Protein AF-A0ABD6F1Q3-F1 (afdb_monomer)

Organism: NCBI:txid75299

Solvent-accessible surface area (backbone atoms only — not comparable to full-atom values): 5482 Å² total; per-residue (Å²): 134,84,80,82,68,78,45,93,66,49,66,99,65,55,70,68,54,48,52,50,50,34,51,48,32,49,48,26,45,32,51,15,52,51,26,41,54,50,11,57,54,27,56,33,87,93,63,60,36,56,70,58,13,54,50,29,39,51,50,16,51,50,28,41,51,52,21,53,50,48,50,54,49,39,51,71,46,35,46,76,90,60,88,73,85,70,80,78,85,77,70,75,79,76,81,127

Foldseek 3Di:
DDPPDQFPQADPQDVVNLVVLLVLLLVLQLLLVVLQVVLVVCVDPVNVNNVSSVVSNVSSVVSNVVSVVSVVVCVNNRHDHDHDDNDDPPPPPPDD

Mean predicted aligned error: 5.64 Å

InterPro domains:
  IPR001519 Ferritin [PTHR11431] (6-89)
  IPR008331 Ferritin/DPS domain [PF00210] (20-87)
  IPR009040 Ferritin-like diiron domain [PS50905] (11-96)
  IPR009078 Ferritin-like superfamily [SSF47240] (2-90)
  IPR012347 Ferritin-like [G3DSA:1.20.1260.10] (1-96)

Radius of gyration: 18.02 Å; Cα contacts (8 Å, |Δi|>4): 91; chains: 1; bounding box: 35×26×55 Å

Nearest PDB structures (foldseek):
  8tue-assembly1_M  TM=1.001E+00  e=3.263E-08  Mus musculus
  7u5l-assembly1_A  TM=1.004E+00  e=4.105E-08  Bos taurus
  7vhr-assembly1_J  TM=9.787E-01  e=4.604E-08  Apostichopus japonicus
  8wie-assembly1_C  TM=9.570E-01  e=3.876E-08  Homo sapiens
  6z3d-assembly1_B  TM=1.005E+00  e=2.046E-07  Mus musculus

pLDDT: mean 90.51, std 16.83, range [36.03, 98.81]

Structure (mmCIF, N/CA/C/O backbone):
data_AF-A0ABD6F1Q3-F1
#
_entry.id   AF-A0ABD6F1Q3-F1
#
loop_
_atom_site.group_PDB
_atom_site.id
_atom_site.type_symbol
_atom_site.label_atom_id
_atom_site.label_alt_id
_atom_site.label_comp_id
_atom_site.label_asym_id
_atom_site.label_entity_id
_atom_site.label_seq_id
_atom_site.pdbx_PDB_ins_code
_atom_site.Cartn_x
_atom_site.Cartn_y
_atom_site.Cartn_z
_atom_site.occupancy
_atom_site.B_iso_or_equiv
_atom_site.auth_seq_id
_atom_site.auth_comp_id
_atom_site.auth_asym_id
_atom_site.auth_atom_id
_atom_site.pdbx_PDB_model_num
ATOM 1 N N . MET A 1 1 ? -13.568 -17.953 25.193 1.00 41.59 1 MET A N 1
ATOM 2 C CA . MET A 1 1 ? -14.567 -17.126 24.484 1.00 41.59 1 MET A CA 1
ATOM 3 C C . MET A 1 1 ? -14.217 -15.666 24.747 1.00 41.59 1 MET A C 1
ATOM 5 O O . MET A 1 1 ? -14.495 -15.167 25.830 1.00 41.59 1 MET A O 1
ATOM 9 N N . VAL A 1 2 ? -13.462 -15.029 23.846 1.00 44.47 2 VAL A N 1
ATOM 10 C CA . VAL A 1 2 ? -13.031 -13.635 24.040 1.00 44.47 2 VAL A CA 1
ATOM 11 C C . VAL A 1 2 ? -14.250 -12.753 23.811 1.00 44.47 2 VAL A C 1
ATOM 13 O O . VAL A 1 2 ? -14.773 -12.699 22.704 1.00 44.47 2 VAL A O 1
ATOM 16 N N . LYS A 1 3 ? -14.732 -12.095 24.867 1.00 47.00 3 LYS A N 1
ATOM 17 C CA . LYS A 1 3 ? -15.692 -11.001 24.731 1.00 47.00 3 LYS A CA 1
ATOM 18 C C . LYS A 1 3 ? -14.964 -9.883 23.989 1.00 47.00 3 LYS A C 1
ATOM 20 O O . LYS A 1 3 ? -14.136 -9.199 24.584 1.00 47.00 3 LYS A O 1
ATOM 25 N N . THR A 1 4 ? -15.206 -9.730 22.693 1.00 59.31 4 THR A N 1
ATOM 26 C CA . THR A 1 4 ? -14.678 -8.607 21.912 1.00 59.31 4 THR A CA 1
ATOM 27 C C . THR A 1 4 ? -15.461 -7.356 22.289 1.00 59.31 4 THR A C 1
ATOM 29 O O . THR A 1 4 ? -16.397 -6.957 21.604 1.00 59.31 4 THR A O 1
ATOM 32 N N . GLY A 1 5 ? -15.125 -6.781 23.443 1.00 72.62 5 GLY A N 1
ATOM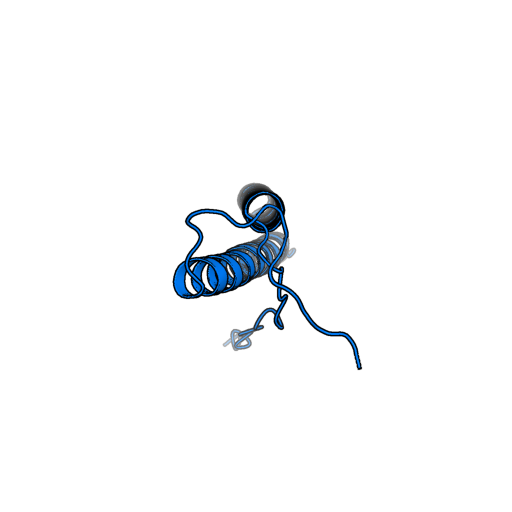 33 C CA . GLY A 1 5 ? -15.576 -5.446 23.805 1.00 72.62 5 GLY A CA 1
ATOM 34 C C . GLY A 1 5 ? -15.055 -4.437 22.785 1.00 72.62 5 GLY A C 1
ATOM 35 O O . GLY A 1 5 ? -13.938 -4.573 22.277 1.00 72.62 5 GLY A O 1
ATOM 36 N N . VAL A 1 6 ? -15.876 -3.435 22.481 1.00 83.88 6 VAL A N 1
ATOM 37 C CA . VAL A 1 6 ? -15.479 -2.287 21.662 1.00 83.88 6 VAL A CA 1
ATOM 38 C C . VAL A 1 6 ? -14.216 -1.655 22.264 1.00 83.88 6 VAL A C 1
ATOM 40 O O . VAL A 1 6 ? -14.065 -1.588 23.485 1.00 83.88 6 VAL A O 1
ATOM 43 N N . SER A 1 7 ? -13.283 -1.231 21.409 1.00 94.44 7 SER A N 1
ATOM 44 C CA . SER A 1 7 ? -12.027 -0.608 21.843 1.00 94.44 7 SER A CA 1
ATOM 45 C C . SER A 1 7 ? -12.286 0.609 22.739 1.00 94.44 7 SER A C 1
ATOM 47 O O . SER A 1 7 ? -13.105 1.456 22.394 1.00 94.44 7 SER A O 1
ATOM 49 N N . GLN A 1 8 ? -11.545 0.738 23.845 1.00 96.12 8 GLN A N 1
ATOM 50 C CA . GLN A 1 8 ? -11.708 1.830 24.824 1.00 96.12 8 GLN A CA 1
ATOM 51 C C . GLN A 1 8 ? -11.491 3.228 24.227 1.00 96.12 8 GLN A C 1
ATOM 53 O O . GLN A 1 8 ? -12.045 4.203 24.719 1.00 96.12 8 GLN A O 1
ATOM 58 N N . ILE A 1 9 ? -10.692 3.321 23.163 1.00 96.81 9 ILE A N 1
ATOM 59 C CA . ILE A 1 9 ? -10.367 4.579 22.476 1.00 96.81 9 ILE A CA 1
ATOM 60 C C . ILE A 1 9 ? -11.324 4.898 21.317 1.00 96.81 9 ILE A C 1
ATOM 62 O O . ILE A 1 9 ? -11.148 5.902 20.630 1.00 96.81 9 ILE A O 1
ATOM 66 N N . ARG A 1 10 ? -12.313 4.035 21.043 1.00 97.19 10 ARG A N 1
ATOM 67 C CA . ARG A 1 10 ? -13.226 4.234 19.916 1.00 97.19 10 ARG A CA 1
ATOM 68 C C . ARG A 1 10 ? -14.245 5.318 20.256 1.00 97.19 10 ARG A C 1
ATOM 70 O O . ARG A 1 10 ? -15.147 5.099 21.059 1.00 97.19 10 ARG A O 1
ATOM 77 N N . GLN A 1 11 ? -14.146 6.455 19.576 1.00 96.81 11 GLN A N 1
ATOM 78 C CA . GLN A 1 11 ? -15.091 7.562 19.703 1.00 96.81 11 GLN A CA 1
ATOM 79 C C . GLN A 1 11 ? -15.449 8.130 18.325 1.00 96.81 11 GLN A C 1
ATOM 81 O O . GLN A 1 11 ? -14.566 8.432 17.516 1.00 96.81 11 GLN A O 1
ATOM 86 N N . ASN A 1 12 ? -16.756 8.268 18.064 1.00 96.81 12 ASN A N 1
ATOM 87 C CA . ASN A 1 12 ? -17.307 8.782 16.803 1.00 96.81 12 ASN A CA 1
ATOM 88 C C . ASN A 1 12 ? -16.659 8.141 15.554 1.00 96.81 12 ASN A C 1
ATOM 90 O O . ASN A 1 12 ? -16.206 8.826 14.635 1.00 96.81 12 ASN A O 1
ATOM 94 N N . TYR A 1 13 ? -16.521 6.813 15.580 1.00 97.38 13 TYR A N 1
ATOM 95 C CA . TYR A 1 13 ? -15.938 6.024 14.499 1.00 97.38 13 TYR A CA 1
ATOM 96 C C . TYR A 1 13 ? -16.931 4.932 14.110 1.00 97.38 13 TYR A C 1
ATOM 98 O O . TYR A 1 13 ? -17.049 3.913 14.793 1.00 97.38 13 TYR A O 1
ATOM 106 N N . ALA A 1 14 ? -17.722 5.205 13.075 1.00 97.56 14 ALA A N 1
ATOM 107 C CA . ALA A 1 14 ? -18.768 4.304 12.612 1.00 97.56 14 ALA A CA 1
ATOM 108 C C . ALA A 1 14 ? -18.157 3.038 11.984 1.00 97.56 14 ALA A C 1
ATOM 110 O O . ALA A 1 14 ? -17.045 3.074 11.451 1.00 97.56 14 ALA A O 1
ATOM 111 N N . GLU A 1 15 ? -18.852 1.908 12.083 1.00 96.69 15 GLU A N 1
ATOM 112 C CA . GLU A 1 15 ? -18.363 0.619 11.570 1.00 96.69 15 GLU A CA 1
ATOM 113 C C . GLU A 1 15 ? -18.195 0.637 10.044 1.00 96.69 15 GLU A C 1
ATOM 115 O O . GLU A 1 15 ? -17.267 0.037 9.502 1.00 96.69 15 GLU A O 1
ATOM 120 N N . GLU A 1 16 ? -19.023 1.410 9.344 1.00 97.88 16 GLU A N 1
ATOM 121 C CA . GLU A 1 16 ? -18.944 1.618 7.901 1.00 97.88 16 GLU A CA 1
ATOM 122 C C . GLU A 1 16 ? -17.640 2.315 7.504 1.00 97.88 16 GLU A C 1
ATOM 124 O O . GLU A 1 16 ? -17.031 1.958 6.495 1.00 97.88 16 GLU A O 1
ATOM 129 N N . ILE A 1 17 ? -17.178 3.274 8.317 1.00 98.06 17 ILE A N 1
ATOM 130 C CA . ILE A 1 17 ? -15.907 3.972 8.091 1.00 98.06 17 ILE A CA 1
ATOM 131 C C . ILE A 1 17 ? -14.736 3.030 8.355 1.00 98.06 17 ILE A C 1
ATOM 133 O O . ILE A 1 17 ? -13.810 2.976 7.553 1.00 98.06 17 ILE A O 1
ATOM 137 N N . GLU A 1 18 ? -14.792 2.236 9.424 1.00 98.31 18 GLU A N 1
ATOM 138 C CA . GLU A 1 18 ? -13.775 1.216 9.692 1.00 98.31 18 GLU A CA 1
ATOM 139 C C . GLU A 1 18 ? -13.650 0.216 8.535 1.00 98.31 18 GLU A C 1
ATOM 141 O O . GLU A 1 18 ? -12.535 -0.094 8.103 1.00 98.31 18 GLU A O 1
ATOM 146 N N . SER A 1 19 ? -14.784 -0.254 8.004 1.00 98.00 19 SER A N 1
ATOM 147 C CA . SER A 1 19 ? -14.828 -1.138 6.837 1.00 98.00 19 SER A CA 1
ATOM 148 C C . SER A 1 19 ? -14.266 -0.456 5.588 1.00 98.00 19 SER A C 1
ATOM 150 O O . SER A 1 19 ? -13.471 -1.058 4.866 1.00 98.00 19 SER A O 1
ATOM 152 N N . ALA A 1 20 ? -14.629 0.805 5.339 1.00 98.50 20 ALA A N 1
ATOM 153 C CA . ALA A 1 20 ? -14.116 1.576 4.211 1.00 98.50 20 ALA A CA 1
ATOM 154 C C . ALA A 1 20 ? -12.597 1.792 4.298 1.00 98.50 20 ALA A C 1
ATOM 156 O O 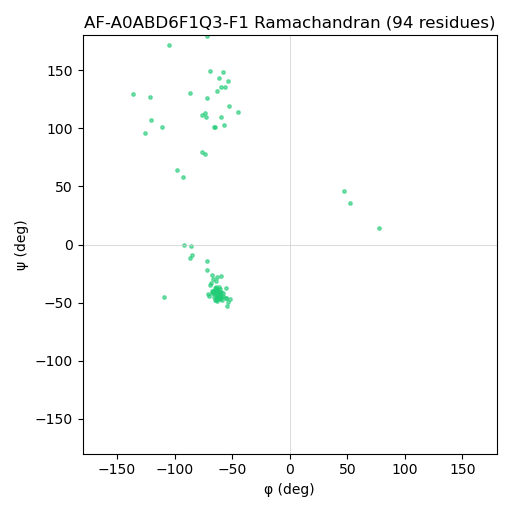. ALA A 1 20 ? -11.910 1.635 3.292 1.00 98.50 20 ALA A O 1
ATOM 157 N N . VAL A 1 21 ? -12.056 2.066 5.489 1.00 98.62 21 VAL A N 1
ATOM 158 C CA . VAL A 1 21 ? -10.606 2.195 5.700 1.00 98.62 21 VAL A CA 1
ATOM 159 C C . VAL A 1 21 ? -9.890 0.867 5.447 1.00 98.62 21 VAL A C 1
ATOM 161 O O . VAL A 1 21 ? -8.875 0.865 4.760 1.00 98.62 21 VAL A O 1
ATOM 164 N N . ASN A 1 22 ? -10.430 -0.270 5.904 1.00 98.56 22 ASN A N 1
ATOM 165 C CA . ASN A 1 22 ? -9.861 -1.588 5.577 1.00 98.56 22 ASN A CA 1
ATOM 166 C C . ASN A 1 22 ? -9.865 -1.862 4.062 1.00 98.56 22 ASN A C 1
ATOM 168 O O . ASN A 1 22 ? -8.870 -2.343 3.520 1.00 98.56 22 ASN A O 1
ATOM 172 N N . LYS A 1 23 ? -10.945 -1.498 3.356 1.00 98.00 23 LYS A N 1
ATOM 173 C CA . LYS A 1 23 ? -11.003 -1.595 1.888 1.00 98.00 23 LYS A CA 1
ATOM 174 C C . LYS A 1 23 ? -9.954 -0.707 1.223 1.00 98.00 23 LYS A C 1
ATOM 176 O O . LYS A 1 23 ? -9.274 -1.171 0.314 1.00 98.00 23 LYS A O 1
ATOM 181 N N . GLN A 1 24 ? -9.796 0.533 1.687 1.00 98.44 24 GLN A N 1
ATOM 182 C CA . GLN A 1 24 ? -8.793 1.455 1.157 1.00 98.44 24 GLN A CA 1
ATOM 183 C C . GLN A 1 24 ? -7.376 0.923 1.378 1.00 98.44 24 GLN A C 1
ATOM 185 O O . GLN A 1 24 ? -6.610 0.881 0.427 1.00 98.44 24 GLN A O 1
ATOM 190 N N . ILE A 1 25 ? -7.057 0.416 2.576 1.00 98.56 25 ILE A N 1
ATOM 191 C CA . ILE A 1 25 ? -5.764 -0.227 2.869 1.00 98.56 25 ILE A CA 1
ATOM 192 C C . ILE A 1 25 ? -5.450 -1.313 1.830 1.00 98.56 25 ILE A C 1
ATOM 194 O O . ILE A 1 25 ? -4.348 -1.342 1.287 1.00 98.56 25 ILE A O 1
ATOM 198 N N . ASN A 1 26 ? -6.413 -2.187 1.520 1.00 97.75 26 ASN A N 1
ATOM 199 C CA . ASN A 1 26 ? -6.199 -3.241 0.529 1.00 97.75 26 ASN A CA 1
ATOM 200 C C . ASN A 1 26 ? -6.047 -2.689 -0.903 1.00 97.75 26 ASN A C 1
ATOM 202 O O . ASN A 1 26 ? -5.283 -3.243 -1.691 1.00 97.75 26 ASN A O 1
ATOM 206 N N . MET A 1 27 ? -6.737 -1.594 -1.244 1.00 97.12 27 MET A N 1
ATOM 207 C CA . MET A 1 27 ? -6.584 -0.926 -2.543 1.00 97.12 27 MET A CA 1
ATOM 208 C C . MET A 1 27 ? -5.207 -0.274 -2.708 1.00 97.12 27 MET A C 1
ATOM 210 O O . MET A 1 27 ? -4.609 -0.444 -3.767 1.00 97.12 27 MET A O 1
ATOM 214 N N . GLU A 1 28 ? -4.669 0.381 -1.674 1.00 98.31 28 GLU A N 1
ATOM 215 C CA . GLU A 1 28 ? -3.314 0.956 -1.721 1.00 98.31 28 GLU A CA 1
ATOM 216 C C . GLU A 1 28 ? -2.244 -0.140 -1.842 1.00 98.31 28 GLU A C 1
ATOM 218 O O . GLU A 1 28 ? -1.318 -0.049 -2.649 1.00 98.31 28 GLU A O 1
ATOM 223 N N . LEU A 1 29 ? -2.403 -1.249 -1.108 1.00 97.88 29 LEU A N 1
ATOM 224 C CA . LEU A 1 29 ? -1.518 -2.411 -1.244 1.00 97.88 29 LEU A CA 1
ATOM 225 C C . LEU A 1 29 ? -1.604 -3.044 -2.641 1.00 97.88 29 LEU A C 1
ATOM 227 O O . LEU A 1 29 ? -0.585 -3.458 -3.197 1.00 97.88 29 LEU A O 1
ATOM 231 N N . TYR A 1 30 ? -2.801 -3.101 -3.229 1.00 96.62 30 TYR A N 1
ATOM 232 C CA . TYR A 1 30 ? -2.989 -3.547 -4.607 1.00 96.62 30 TYR A CA 1
ATOM 233 C C . TYR A 1 30 ? -2.310 -2.606 -5.609 1.00 96.62 30 TYR A C 1
ATOM 235 O O . TYR A 1 30 ? -1.584 -3.083 -6.481 1.00 96.62 30 TYR A O 1
ATOM 243 N N . ALA A 1 31 ? -2.476 -1.290 -5.466 1.00 96.12 31 ALA A N 1
ATOM 244 C CA . ALA A 1 31 ? -1.805 -0.302 -6.309 1.00 96.12 31 ALA A CA 1
ATOM 245 C C . ALA A 1 31 ? -0.277 -0.427 -6.206 1.00 96.12 31 ALA A C 1
ATOM 247 O O . ALA A 1 31 ? 0.406 -0.512 -7.230 1.00 96.12 31 ALA A O 1
ATOM 248 N N . SER A 1 32 ? 0.252 -0.563 -4.985 1.00 97.88 32 SER A N 1
ATOM 249 C CA . SER A 1 32 ? 1.672 -0.828 -4.737 1.00 97.88 32 SER A CA 1
ATOM 250 C C . SER A 1 32 ? 2.154 -2.077 -5.483 1.00 97.88 32 SER A C 1
ATOM 252 O O . SER A 1 32 ? 3.189 -2.038 -6.156 1.00 97.88 32 SER A O 1
ATOM 254 N N . TYR A 1 33 ? 1.387 -3.168 -5.431 1.00 96.25 33 TYR A N 1
ATOM 255 C CA . TYR A 1 33 ? 1.717 -4.419 -6.112 1.00 96.25 33 TYR A CA 1
ATOM 256 C C . TYR A 1 33 ? 1.686 -4.293 -7.646 1.00 96.25 33 TYR A C 1
ATOM 258 O O . TYR A 1 33 ? 2.583 -4.796 -8.328 1.00 96.25 33 TYR A O 1
ATOM 266 N N . VAL A 1 34 ? 0.708 -3.569 -8.201 1.00 95.50 34 VAL A N 1
ATOM 267 C CA . VAL A 1 34 ? 0.615 -3.284 -9.644 1.00 95.50 34 VAL A CA 1
ATOM 268 C C . VAL A 1 34 ? 1.804 -2.448 -10.116 1.00 95.50 34 VAL A C 1
ATOM 270 O O . VAL A 1 34 ? 2.467 -2.829 -11.083 1.00 95.50 34 VAL A O 1
ATOM 273 N N . TYR A 1 35 ? 2.136 -1.360 -9.417 1.00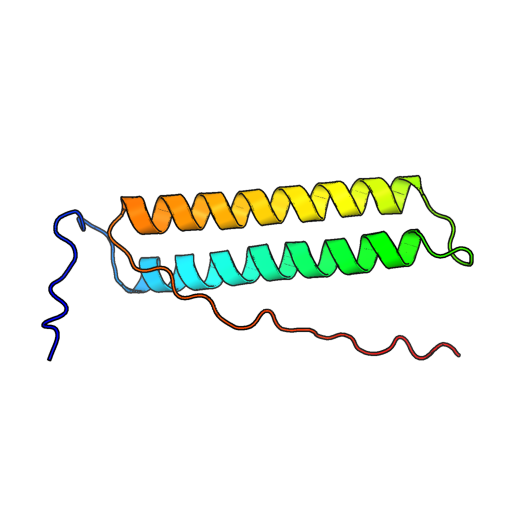 97.19 35 TYR A N 1
ATOM 274 C CA . TYR A 1 35 ? 3.291 -0.528 -9.759 1.00 97.19 35 TYR A CA 1
ATOM 275 C C . TYR A 1 35 ? 4.610 -1.297 -9.679 1.00 97.19 35 TYR A C 1
ATOM 277 O O . TYR A 1 35 ? 5.483 -1.111 -10.529 1.00 97.19 35 TYR A O 1
ATOM 285 N N . LEU A 1 36 ? 4.745 -2.211 -8.715 1.00 97.06 36 LEU A N 1
ATOM 286 C CA . LEU A 1 36 ? 5.913 -3.081 -8.621 1.00 97.06 36 LEU A CA 1
ATOM 287 C C . LEU A 1 36 ? 6.025 -3.989 -9.850 1.00 97.06 36 LEU A C 1
ATOM 289 O O . LEU A 1 36 ? 7.093 -4.086 -10.453 1.00 97.06 36 LEU A O 1
ATOM 293 N N . SER A 1 37 ? 4.917 -4.612 -10.258 1.00 95.88 37 SER A N 1
ATOM 294 C CA . SER A 1 37 ? 4.876 -5.435 -11.470 1.00 95.88 37 SER A CA 1
ATOM 295 C C . SER A 1 37 ? 5.233 -4.628 -12.721 1.00 95.88 37 SER A C 1
ATOM 297 O O . SER A 1 37 ? 5.953 -5.131 -13.583 1.00 95.88 37 SER A O 1
ATOM 299 N N . MET A 1 38 ? 4.749 -3.389 -12.837 1.00 96.31 38 MET A N 1
ATOM 300 C CA . MET A 1 38 ? 5.074 -2.506 -13.962 1.00 96.31 38 MET A CA 1
ATOM 301 C C . MET A 1 38 ? 6.547 -2.100 -13.953 1.00 96.31 38 MET A C 1
ATOM 303 O O . MET A 1 38 ? 7.181 -2.100 -15.004 1.00 96.31 38 MET A O 1
ATOM 307 N N . SER A 1 39 ? 7.107 -1.802 -12.779 1.00 98.06 39 SER A N 1
ATOM 308 C CA . SER A 1 39 ? 8.525 -1.471 -12.630 1.00 98.06 39 SER A CA 1
ATOM 309 C C . SER A 1 39 ? 9.410 -2.564 -13.228 1.00 98.06 39 SER A C 1
ATOM 311 O O . SER A 1 39 ? 10.192 -2.287 -14.134 1.00 98.06 39 SER A O 1
ATOM 313 N N . TYR A 1 40 ? 9.199 -3.820 -12.822 1.00 97.06 40 TYR A N 1
ATOM 314 C CA . TYR A 1 40 ? 9.978 -4.947 -13.339 1.00 97.06 40 TYR A CA 1
ATOM 315 C C . TYR A 1 40 ? 9.654 -5.318 -14.791 1.00 97.06 40 TYR A C 1
ATOM 317 O O . TYR A 1 40 ? 10.501 -5.900 -15.460 1.00 97.06 40 TYR A O 1
ATOM 325 N N . HIS A 1 41 ? 8.478 -4.962 -15.320 1.00 96.31 41 HIS A N 1
ATOM 326 C CA . HIS A 1 41 ? 8.216 -5.079 -16.757 1.00 96.31 41 HIS A CA 1
ATOM 327 C C . HIS A 1 41 ? 9.113 -4.132 -17.566 1.00 96.31 41 HIS A C 1
ATOM 329 O O . HIS A 1 41 ? 9.749 -4.564 -18.522 1.00 96.31 41 HIS A O 1
ATOM 335 N N . PHE A 1 42 ? 9.207 -2.862 -17.157 1.00 96.81 42 PHE A N 1
ATOM 336 C CA . PHE A 1 42 ? 10.051 -1.867 -17.828 1.00 96.81 42 PHE A CA 1
ATOM 337 C C . PHE A 1 42 ? 11.556 -2.077 -17.603 1.00 96.81 42 PHE A C 1
ATOM 339 O O . PHE A 1 42 ? 12.360 -1.472 -18.313 1.00 96.81 42 PHE A O 1
ATOM 346 N N . ASP A 1 43 ? 11.929 -2.911 -16.629 1.00 97.81 43 ASP A N 1
ATOM 347 C CA . ASP A 1 43 ? 13.316 -3.281 -16.327 1.00 97.81 43 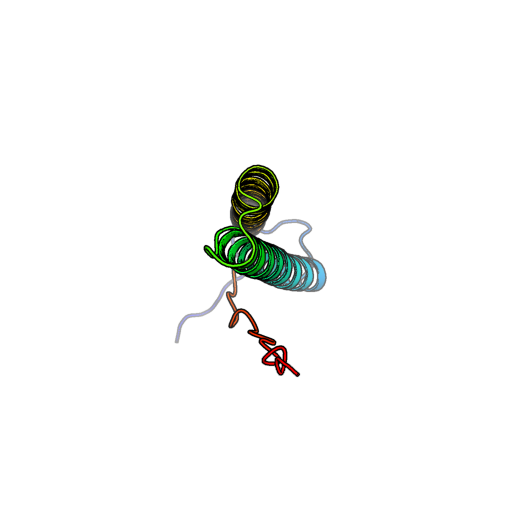ASP A CA 1
ATOM 348 C C . ASP A 1 43 ? 13.837 -4.477 -17.142 1.00 97.81 43 ASP A C 1
ATOM 350 O O . ASP A 1 43 ? 15.039 -4.734 -17.130 1.00 97.81 43 ASP A O 1
ATOM 354 N N . ARG A 1 44 ? 12.964 -5.208 -17.854 1.00 97.81 44 ARG A N 1
ATOM 355 C CA . ARG A 1 44 ? 13.382 -6.312 -18.736 1.00 97.81 44 ARG A CA 1
ATOM 356 C C . ARG A 1 44 ? 14.355 -5.817 -19.807 1.00 97.81 44 ARG A C 1
ATOM 358 O O . ARG A 1 44 ? 14.227 -4.695 -20.293 1.00 97.81 44 ARG A O 1
ATOM 365 N N . ASP A 1 45 ? 15.279 -6.675 -20.226 1.00 97.38 45 ASP A N 1
ATOM 366 C CA . ASP A 1 45 ? 16.278 -6.377 -21.257 1.00 97.38 45 ASP A CA 1
ATOM 367 C C . ASP A 1 45 ? 15.666 -6.090 -22.639 1.00 97.38 45 ASP A C 1
ATOM 369 O O . ASP A 1 45 ? 16.222 -5.304 -23.404 1.00 97.38 45 ASP A O 1
ATOM 373 N N . ASP A 1 46 ? 14.494 -6.655 -22.930 1.00 96.38 46 ASP A N 1
ATOM 374 C CA . ASP A 1 46 ? 13.754 -6.444 -24.176 1.00 96.38 46 ASP A CA 1
ATOM 375 C C . ASP A 1 46 ? 12.846 -5.197 -24.177 1.00 96.38 46 ASP A C 1
ATOM 377 O O . ASP A 1 46 ? 12.343 -4.807 -25.231 1.00 96.38 46 ASP A O 1
ATOM 381 N N . VAL A 1 47 ? 12.668 -4.534 -23.026 1.00 97.56 47 VAL A N 1
ATOM 382 C CA . VAL A 1 47 ? 11.947 -3.251 -22.897 1.00 97.56 47 VAL A CA 1
ATOM 383 C C . VAL A 1 47 ? 12.912 -2.095 -22.595 1.00 97.56 47 VAL A C 1
ATOM 385 O O . VAL A 1 47 ? 12.818 -1.037 -23.214 1.00 97.56 47 VAL A O 1
ATOM 388 N N . ALA A 1 48 ? 13.847 -2.295 -21.661 1.00 96.81 48 ALA A N 1
ATOM 389 C CA . ALA A 1 48 ? 14.979 -1.423 -21.330 1.00 96.81 48 ALA A CA 1
ATOM 390 C C . ALA A 1 48 ? 14.639 0.059 -21.035 1.00 96.81 48 ALA A C 1
ATOM 392 O O . ALA A 1 48 ? 15.417 0.971 -21.331 1.00 96.81 48 ALA A O 1
ATOM 393 N N . LEU A 1 49 ? 13.494 0.334 -20.397 1.00 97.94 49 LEU A N 1
ATOM 394 C CA . LEU A 1 49 ? 13.068 1.688 -20.012 1.00 97.94 49 LEU A CA 1
ATOM 395 C C . LEU A 1 49 ? 13.391 1.985 -18.539 1.00 97.94 49 LEU A C 1
ATOM 397 O O . LEU A 1 49 ? 12.504 2.236 -17.719 1.00 97.94 49 LEU A O 1
ATOM 401 N N . HIS A 1 50 ? 14.681 2.014 -18.194 1.00 96.81 50 HIS A N 1
ATOM 402 C CA . HIS A 1 50 ? 15.159 2.089 -16.802 1.00 96.81 50 HIS A CA 1
ATOM 403 C C . HIS A 1 50 ? 14.608 3.276 -15.990 1.00 96.81 50 HIS A C 1
ATOM 405 O O . HIS A 1 50 ? 14.290 3.131 -14.809 1.00 96.81 50 HIS A O 1
ATOM 411 N N . ASN A 1 51 ? 14.445 4.454 -16.602 1.00 98.31 51 ASN A N 1
ATOM 412 C CA . ASN A 1 51 ? 13.880 5.617 -15.904 1.00 98.31 51 ASN A CA 1
ATOM 413 C C . ASN A 1 51 ? 12.389 5.436 -15.582 1.00 98.31 51 ASN A C 1
ATOM 415 O O . ASN A 1 51 ? 11.939 5.872 -14.522 1.00 98.31 51 ASN A O 1
ATOM 419 N N . VAL A 1 52 ? 11.638 4.764 -16.461 1.00 98.38 52 VAL A N 1
ATOM 420 C CA . VAL A 1 52 ? 10.226 4.429 -16.224 1.00 98.38 52 VAL A CA 1
ATOM 421 C C . VAL A 1 52 ? 10.128 3.365 -15.136 1.00 98.38 52 VAL A C 1
ATOM 423 O O . VAL A 1 52 ? 9.355 3.537 -14.197 1.00 98.38 52 VAL A O 1
ATOM 426 N N . SER A 1 53 ? 10.970 2.327 -15.196 1.00 98.31 53 SER A N 1
ATOM 427 C CA . SER A 1 53 ? 11.080 1.314 -14.138 1.00 98.31 53 SER A CA 1
ATOM 428 C C . SER A 1 53 ? 11.331 1.954 -12.767 1.00 98.31 53 SER A C 1
ATOM 430 O O . SER A 1 53 ? 10.592 1.690 -11.814 1.00 98.31 53 SER A O 1
ATOM 432 N N . LYS A 1 54 ? 12.313 2.861 -12.674 1.00 98.62 54 LYS A N 1
ATOM 433 C CA . LYS A 1 54 ? 12.647 3.579 -11.437 1.00 98.62 54 L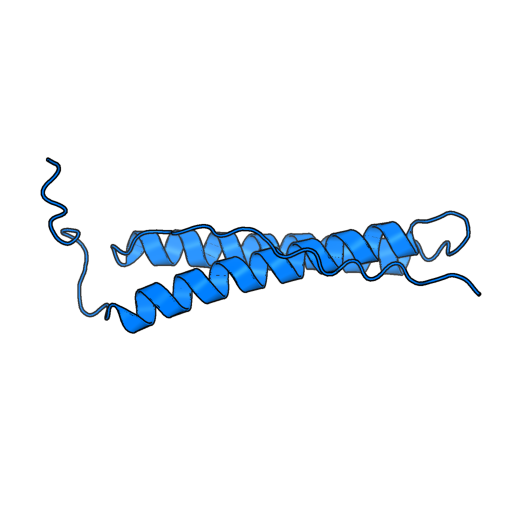YS A CA 1
ATOM 434 C C . LYS A 1 54 ? 11.490 4.439 -10.927 1.00 98.62 54 LYS A C 1
ATOM 436 O O . LYS A 1 54 ? 11.237 4.459 -9.724 1.00 98.62 54 LYS A O 1
ATOM 441 N N . TRP A 1 55 ? 10.797 5.148 -11.819 1.00 98.62 55 TRP A N 1
ATOM 442 C CA . TRP A 1 55 ? 9.639 5.962 -11.445 1.00 98.62 55 TRP A CA 1
ATOM 443 C C . TRP A 1 55 ? 8.499 5.094 -10.898 1.00 98.62 55 TRP A C 1
AT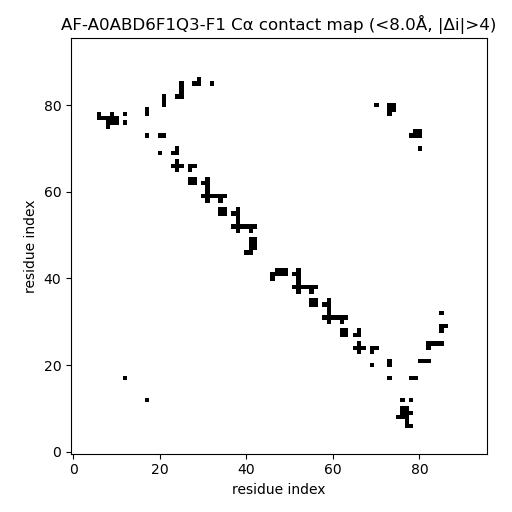OM 445 O O . TRP A 1 55 ? 8.009 5.361 -9.805 1.00 98.62 55 TRP A O 1
ATOM 455 N N . MET A 1 56 ? 8.155 4.001 -11.587 1.00 98.44 56 MET A N 1
ATOM 456 C CA . MET A 1 56 ? 7.126 3.049 -11.144 1.00 98.44 56 MET A CA 1
ATOM 457 C C . MET A 1 56 ? 7.480 2.410 -9.797 1.00 98.44 56 MET A C 1
ATOM 459 O O . MET A 1 56 ? 6.615 2.258 -8.939 1.00 98.44 56 MET A O 1
ATOM 463 N N . LYS A 1 57 ? 8.760 2.095 -9.563 1.00 98.62 57 LYS A N 1
ATOM 464 C CA . LYS A 1 57 ? 9.222 1.590 -8.264 1.00 98.62 57 LYS A CA 1
ATOM 465 C C . LYS A 1 57 ? 8.966 2.590 -7.137 1.00 98.62 57 LYS A C 1
ATOM 467 O O . LYS A 1 57 ? 8.463 2.199 -6.090 1.00 98.62 57 LYS A O 1
ATOM 472 N N . LYS A 1 58 ? 9.246 3.877 -7.370 1.00 98.75 58 LYS A N 1
ATOM 473 C CA . LYS A 1 58 ? 8.954 4.947 -6.404 1.00 98.75 58 LYS A CA 1
ATOM 474 C C . LYS A 1 58 ? 7.454 5.050 -6.114 1.00 98.75 58 LYS A C 1
ATOM 476 O O . LYS A 1 58 ? 7.081 5.186 -4.960 1.00 98.75 58 LYS A O 1
ATOM 481 N N . GLN A 1 59 ? 6.599 4.939 -7.135 1.00 98.62 59 GLN A N 1
ATOM 482 C CA . GLN A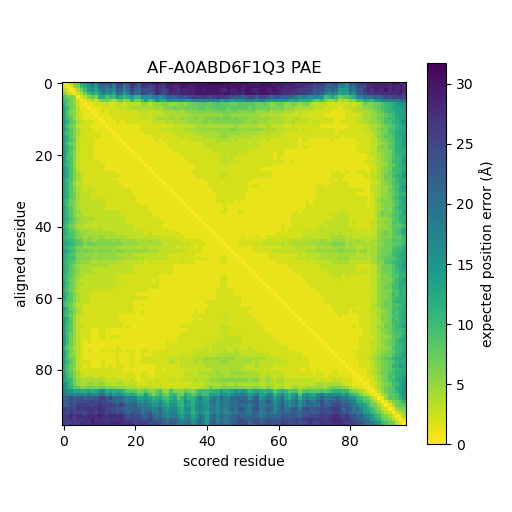 1 59 ? 5.141 4.924 -6.933 1.00 98.62 59 GLN A CA 1
ATOM 483 C C . GLN A 1 59 ? 4.692 3.708 -6.113 1.00 98.62 59 GLN A C 1
ATOM 485 O O . GLN A 1 59 ? 3.886 3.841 -5.203 1.00 98.62 59 GLN A O 1
ATOM 490 N N . SER A 1 60 ? 5.265 2.527 -6.366 1.00 98.62 60 SER A N 1
ATOM 491 C CA . SER A 1 60 ? 4.995 1.333 -5.554 1.00 98.62 60 SER A CA 1
ATOM 492 C C . SER A 1 60 ? 5.336 1.540 -4.074 1.00 98.62 60 SER A C 1
ATOM 494 O O . SER A 1 60 ? 4.580 1.114 -3.197 1.00 98.62 60 SER A O 1
ATOM 496 N N . GLU A 1 61 ? 6.464 2.197 -3.798 1.00 98.75 61 GLU A N 1
ATOM 497 C CA . GLU A 1 61 ? 6.892 2.546 -2.443 1.00 98.75 61 GLU A CA 1
ATOM 498 C C . GLU A 1 61 ? 5.939 3.569 -1.796 1.00 98.75 61 GLU A C 1
ATOM 500 O O . GLU A 1 61 ? 5.505 3.336 -0.670 1.00 98.75 61 GLU A O 1
ATOM 505 N N . GLU A 1 62 ? 5.536 4.621 -2.520 1.00 98.69 62 GLU A N 1
ATOM 506 C CA . GLU A 1 62 ? 4.590 5.649 -2.048 1.00 98.69 62 GLU A CA 1
ATOM 507 C C . GLU A 1 62 ? 3.213 5.059 -1.684 1.00 98.69 62 GLU A C 1
ATOM 509 O O . GLU A 1 62 ? 2.712 5.306 -0.588 1.00 98.69 62 GLU A O 1
ATOM 514 N N . GLU A 1 63 ? 2.628 4.194 -2.521 1.00 98.50 63 GLU A N 1
ATOM 515 C CA . GLU A 1 63 ? 1.326 3.578 -2.200 1.00 98.50 63 GLU A CA 1
ATOM 516 C C . GLU A 1 63 ? 1.405 2.621 -1.002 1.00 98.50 63 GLU A C 1
ATOM 518 O O . GLU A 1 63 ? 0.462 2.486 -0.218 1.00 98.50 63 GLU A O 1
ATOM 523 N N . ARG A 1 64 ? 2.560 1.979 -0.788 1.00 98.69 64 ARG A N 1
ATOM 524 C CA . ARG A 1 64 ? 2.774 1.182 0.426 1.00 98.69 64 ARG A CA 1
ATOM 525 C C . ARG A 1 64 ? 2.823 2.070 1.670 1.00 98.69 64 ARG A C 1
ATOM 527 O O . ARG A 1 64 ? 2.242 1.704 2.691 1.00 98.69 64 ARG A O 1
ATOM 534 N N . GLU A 1 65 ? 3.460 3.236 1.589 1.00 98.75 65 GLU A N 1
ATOM 535 C CA . GLU A 1 65 ? 3.454 4.219 2.678 1.00 98.75 65 GLU A CA 1
ATOM 536 C C . GLU A 1 65 ? 2.036 4.747 2.960 1.00 98.75 65 GLU A C 1
ATOM 538 O O . GLU A 1 65 ? 1.652 4.867 4.128 1.00 98.75 65 GLU A O 1
ATOM 543 N N . HIS A 1 66 ? 1.221 4.983 1.924 1.00 98.75 66 HIS A N 1
ATOM 544 C CA . HIS A 1 66 ? -0.195 5.340 2.076 1.00 98.75 66 HIS A CA 1
ATOM 545 C C . HIS A 1 66 ? -0.988 4.250 2.815 1.00 98.75 66 HIS A C 1
ATOM 547 O O . HIS A 1 66 ? -1.724 4.549 3.764 1.00 98.75 66 HIS A O 1
ATOM 553 N N . ALA A 1 67 ? -0.794 2.977 2.454 1.00 98.69 67 ALA A N 1
ATOM 554 C CA . ALA A 1 67 ? -1.420 1.851 3.145 1.00 98.69 67 ALA A CA 1
ATOM 555 C C . ALA A 1 67 ? -1.037 1.812 4.635 1.00 98.69 67 ALA A C 1
ATOM 557 O O . ALA A 1 67 ? -1.901 1.693 5.507 1.00 98.69 67 ALA A O 1
ATOM 558 N N . GLU A 1 68 ? 0.254 1.950 4.949 1.00 98.75 68 GLU A N 1
ATOM 559 C CA . GLU A 1 68 ? 0.755 1.959 6.327 1.00 98.75 68 GLU A CA 1
ATOM 560 C C . GLU A 1 68 ? 0.237 3.154 7.136 1.00 98.75 68 GLU A C 1
ATOM 562 O O . GLU A 1 68 ? -0.056 3.024 8.331 1.00 98.75 68 GLU A O 1
ATOM 567 N N . PHE A 1 69 ? 0.091 4.318 6.502 1.00 98.75 69 PHE A N 1
ATOM 568 C CA . PHE A 1 69 ? -0.525 5.487 7.119 1.00 98.75 69 PHE A CA 1
ATOM 569 C C . PHE A 1 69 ? -1.978 5.201 7.521 1.00 98.75 69 PHE A C 1
ATOM 571 O O . PHE A 1 69 ? -2.365 5.454 8.666 1.00 98.75 69 PHE A O 1
ATOM 578 N N . LEU A 1 70 ? -2.768 4.603 6.625 1.00 98.81 70 LEU A N 1
ATOM 579 C CA . LEU A 1 70 ? -4.151 4.216 6.911 1.00 98.81 70 LEU A CA 1
ATOM 580 C C . LEU A 1 70 ? -4.243 3.134 7.993 1.00 98.81 70 LEU A C 1
ATOM 582 O O . LEU A 1 70 ? -5.120 3.207 8.851 1.00 98.81 70 LEU A O 1
ATOM 586 N N . MET A 1 71 ? -3.316 2.173 8.025 1.00 98.75 71 MET A N 1
ATOM 587 C CA . MET A 1 71 ? -3.228 1.186 9.108 1.00 98.75 71 MET A CA 1
ATOM 588 C C . MET A 1 71 ? -2.978 1.857 10.468 1.00 98.75 71 MET A C 1
ATOM 590 O O . MET A 1 71 ? -3.659 1.559 11.454 1.00 98.75 71 MET A O 1
ATOM 594 N N . LYS A 1 72 ? -2.039 2.811 10.534 1.00 98.75 72 LYS A N 1
ATOM 595 C CA . LYS A 1 72 ? -1.780 3.600 11.751 1.00 98.75 72 LYS A CA 1
ATOM 596 C C . LYS A 1 72 ? -3.016 4.403 12.165 1.00 98.75 72 LYS A C 1
ATOM 598 O O . LYS A 1 72 ? -3.360 4.419 13.348 1.00 98.75 72 LYS A O 1
ATOM 603 N N . TYR A 1 73 ? -3.707 5.014 11.204 1.00 98.62 73 TYR A N 1
ATOM 604 C CA . TYR A 1 73 ? -4.957 5.737 11.437 1.00 98.62 73 TYR A CA 1
ATOM 605 C C . TYR A 1 73 ? -6.076 4.825 11.967 1.00 98.62 73 TYR A C 1
ATOM 607 O O . TYR A 1 73 ? -6.722 5.149 12.960 1.00 98.62 73 TYR A O 1
ATOM 615 N N . GLN A 1 74 ? -6.274 3.649 11.371 1.00 98.62 74 GLN A N 1
ATOM 616 C CA . GLN A 1 74 ? -7.269 2.666 11.808 1.00 98.62 74 GLN A CA 1
ATOM 617 C C . GLN A 1 74 ? -7.073 2.297 13.287 1.00 98.62 74 GLN A C 1
ATOM 619 O O . GLN A 1 74 ? -8.023 2.317 14.076 1.00 98.62 74 GLN A O 1
ATOM 624 N N . ASN A 1 75 ? -5.823 2.026 13.680 1.00 98.25 75 ASN A N 1
ATOM 625 C CA . ASN A 1 75 ? -5.476 1.714 15.064 1.00 98.25 75 ASN A CA 1
ATOM 626 C C . ASN A 1 75 ? -5.698 2.908 16.003 1.00 98.25 75 ASN A C 1
ATOM 628 O O . ASN A 1 75 ? -6.218 2.716 17.103 1.00 98.25 75 ASN A O 1
ATOM 632 N N . SER A 1 76 ? -5.368 4.136 15.584 1.00 98.19 76 SER A N 1
ATOM 633 C CA . SER A 1 76 ? -5.556 5.334 16.417 1.00 98.19 76 SER A CA 1
ATOM 634 C C . SER A 1 76 ? -7.031 5.670 16.666 1.00 98.19 76 SER A C 1
ATOM 636 O O . SER A 1 76 ? -7.364 6.232 17.708 1.00 98.19 76 SER A O 1
ATOM 638 N N . ARG A 1 77 ? -7.936 5.270 15.762 1.00 98.12 77 ARG A N 1
ATOM 639 C CA . ARG A 1 77 ? -9.396 5.398 15.929 1.00 98.12 77 ARG A CA 1
ATOM 640 C C . ARG A 1 77 ? -10.038 4.239 16.701 1.00 98.12 77 ARG A C 1
ATOM 642 O O . ARG A 1 77 ? -11.247 4.249 16.934 1.00 98.12 77 ARG A O 1
ATOM 649 N N . GLY A 1 78 ? -9.251 3.242 17.109 1.00 97.75 78 GLY A N 1
ATOM 650 C CA . GLY A 1 78 ? -9.736 2.058 17.817 1.00 97.75 78 GLY A CA 1
ATOM 651 C C . GLY A 1 78 ? -10.410 1.014 16.926 1.00 97.75 78 GLY A C 1
ATOM 652 O O . GLY A 1 78 ? -11.071 0.123 17.467 1.00 97.75 78 GLY A O 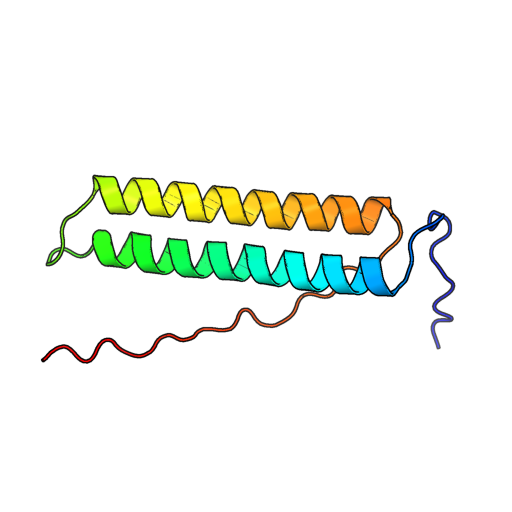1
ATOM 653 N N . GLY A 1 79 ? -10.246 1.108 15.604 1.00 97.25 79 GLY A N 1
ATOM 654 C CA . GLY A 1 79 ? -10.649 0.074 14.653 1.00 97.25 79 GLY A CA 1
ATOM 655 C C . GLY A 1 79 ? -9.743 -1.159 14.705 1.00 97.25 79 GLY A C 1
ATOM 656 O O . GLY A 1 79 ? -8.791 -1.239 15.490 1.00 97.25 79 GLY A O 1
ATOM 657 N N . ARG A 1 80 ? -10.051 -2.155 13.882 1.00 97.56 80 ARG A N 1
ATOM 658 C CA . ARG A 1 80 ? -9.252 -3.360 13.672 1.00 97.56 80 ARG A CA 1
ATOM 659 C C . ARG A 1 80 ? -8.880 -3.460 12.203 1.00 97.56 80 ARG A C 1
ATOM 661 O O . ARG A 1 80 ? -9.730 -3.399 11.317 1.00 97.56 80 ARG A O 1
ATOM 668 N N . ILE A 1 81 ? -7.583 -3.608 11.966 1.00 98.12 81 ILE A N 1
ATOM 669 C CA . ILE A 1 81 ? -7.052 -3.852 10.631 1.00 98.12 81 ILE A CA 1
ATOM 670 C C . ILE A 1 81 ? -7.414 -5.283 10.238 1.00 98.12 81 ILE A C 1
ATOM 672 O O . ILE A 1 81 ? -7.104 -6.226 10.967 1.00 98.12 81 ILE A O 1
ATOM 676 N N . ILE A 1 82 ? -8.052 -5.430 9.081 1.00 96.75 82 ILE A N 1
ATOM 677 C CA . ILE A 1 82 ? -8.333 -6.722 8.458 1.00 96.75 82 ILE A CA 1
ATOM 678 C C . ILE A 1 82 ? -7.648 -6.702 7.096 1.00 96.75 82 ILE A C 1
ATOM 680 O O . ILE A 1 82 ? -8.078 -5.982 6.199 1.00 96.75 82 ILE A O 1
ATOM 684 N N . LEU A 1 83 ? -6.552 -7.450 6.970 1.00 95.81 83 LEU A N 1
ATOM 685 C CA . LEU A 1 83 ? -5.840 -7.596 5.704 1.00 95.81 83 LEU A CA 1
ATOM 686 C C . LEU A 1 83 ? -6.467 -8.731 4.900 1.00 95.81 83 LEU A C 1
ATOM 688 O O . LEU A 1 83 ? -6.653 -9.837 5.408 1.00 95.81 83 LEU A O 1
ATOM 692 N N . GLU A 1 84 ? -6.768 -8.444 3.643 1.00 94.50 84 GLU A N 1
ATOM 693 C CA . GLU A 1 84 ? -7.278 -9.414 2.683 1.00 94.50 84 GLU A CA 1
ATOM 694 C C . GLU A 1 84 ? -6.178 -9.809 1.695 1.00 94.50 84 GLU A C 1
ATOM 696 O O . GLU A 1 84 ? -5.089 -9.234 1.664 1.00 94.50 84 GLU A O 1
ATOM 701 N N . ALA A 1 85 ? -6.456 -10.821 0.875 1.00 94.31 85 ALA A N 1
ATOM 702 C CA . ALA A 1 85 ? -5.559 -11.172 -0.210 1.00 94.31 85 ALA A CA 1
ATOM 703 C C . ALA A 1 85 ? -5.468 -10.017 -1.220 1.00 94.31 85 ALA A C 1
ATOM 705 O O . ALA A 1 85 ? -6.486 -9.512 -1.706 1.00 94.31 85 ALA A O 1
ATOM 706 N N . ILE A 1 86 ? -4.242 -9.659 -1.594 1.00 91.19 86 ILE A N 1
ATOM 707 C CA . ILE A 1 86 ? -3.991 -8.743 -2.704 1.00 91.19 86 ILE A CA 1
ATOM 708 C C . ILE A 1 86 ? -4.285 -9.513 -3.993 1.00 91.19 86 ILE A C 1
ATOM 710 O O . ILE A 1 86 ? -3.578 -10.462 -4.347 1.00 91.19 86 ILE A O 1
ATOM 714 N N . LYS A 1 87 ? -5.369 -9.146 -4.683 1.00 81.06 87 LYS A N 1
ATOM 715 C CA . LYS A 1 87 ? -5.735 -9.789 -5.950 1.00 81.06 87 LYS A CA 1
ATOM 716 C C . LYS A 1 87 ? -4.614 -9.603 -6.965 1.00 81.06 87 LYS A C 1
ATOM 718 O O . LYS A 1 87 ? -4.096 -8.508 -7.138 1.00 81.06 87 LYS A O 1
ATOM 723 N N . THR A 1 88 ? -4.275 -10.676 -7.667 1.00 67.56 88 THR A N 1
ATOM 724 C CA . THR A 1 88 ? -3.343 -10.629 -8.794 1.00 67.56 88 THR A CA 1
ATOM 725 C C . THR A 1 88 ? -4.127 -10.904 -10.072 1.00 67.56 88 THR A C 1
ATOM 727 O O . THR A 1 88 ? -4.445 -12.050 -10.371 1.00 67.56 88 THR A O 1
ATOM 730 N N . GLU A 1 89 ? -4.456 -9.861 -10.832 1.00 60.47 89 GLU A N 1
ATOM 731 C CA . GLU A 1 89 ? -5.027 -9.985 -12.181 1.00 60.47 89 GLU A CA 1
ATOM 732 C C . GLU A 1 89 ? -3.891 -9.948 -13.215 1.00 60.47 89 GLU A C 1
ATOM 734 O O . GLU A 1 89 ? -3.845 -9.091 -14.095 1.00 60.47 89 GLU A O 1
ATOM 739 N N . LE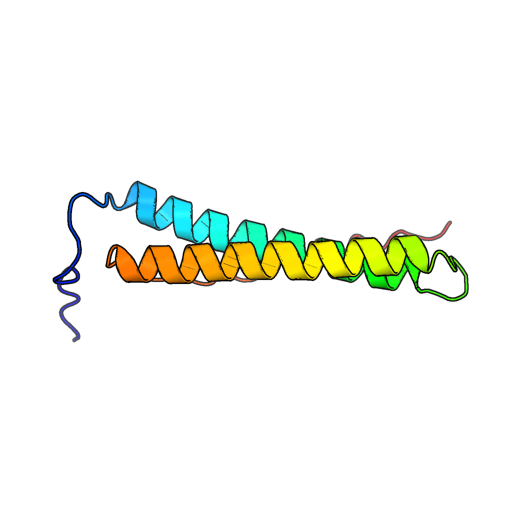U A 1 90 ? -2.930 -10.873 -13.120 1.00 55.56 90 LEU A N 1
ATOM 740 C CA . LEU A 1 90 ? -1.973 -11.074 -14.208 1.00 55.56 90 LEU A CA 1
ATOM 741 C C . LEU A 1 90 ? -2.679 -11.849 -15.323 1.00 55.56 90 LEU A C 1
ATOM 743 O O . LEU A 1 90 ? -2.506 -13.059 -15.482 1.00 55.56 90 LEU A O 1
ATOM 747 N N . LYS A 1 91 ? -3.474 -11.144 -16.136 1.00 54.06 91 LYS A N 1
ATOM 748 C CA . LYS A 1 91 ? -3.696 -11.601 -17.507 1.00 54.06 91 LYS A CA 1
ATOM 749 C C . LYS A 1 91 ? -2.313 -11.635 -18.134 1.00 54.06 91 LYS A C 1
ATOM 751 O O . LYS A 1 91 ? -1.705 -10.584 -18.315 1.00 54.06 91 LYS A O 1
ATOM 756 N N . ARG A 1 92 ? -1.790 -12.838 -18.406 1.00 48.59 92 ARG A N 1
ATOM 757 C CA . ARG A 1 92 ? -0.636 -12.999 -19.295 1.00 48.59 92 ARG A CA 1
ATOM 758 C C . ARG A 1 92 ? -0.922 -12.108 -20.496 1.00 48.59 92 ARG A C 1
ATOM 760 O O . ARG A 1 92 ? -1.895 -12.365 -21.206 1.00 48.59 92 ARG A O 1
ATOM 767 N N . TYR A 1 93 ? -0.127 -11.061 -20.687 1.00 52.88 93 TYR A N 1
ATOM 768 C CA . TYR A 1 93 ? -0.041 -10.440 -21.994 1.00 52.88 93 TYR A CA 1
ATOM 769 C C . TYR A 1 93 ? 0.394 -11.582 -22.905 1.00 52.88 93 TYR A C 1
ATOM 771 O O . TYR A 1 93 ? 1.512 -12.077 -22.789 1.00 52.88 93 TYR A O 1
ATOM 779 N N . GLN A 1 94 ? -0.549 -12.136 -23.666 1.00 36.03 94 GLN A N 1
ATOM 780 C CA . GLN A 1 94 ? -0.204 -13.087 -24.701 1.00 36.03 94 GLN A CA 1
ATOM 781 C C . GLN A 1 94 ? 0.590 -12.276 -25.716 1.00 36.03 94 GLN A C 1
ATOM 783 O O . GLN A 1 94 ? 0.023 -11.462 -26.444 1.00 36.03 94 GLN A O 1
ATOM 788 N N . GLU A 1 95 ? 1.909 -12.426 -25.653 1.00 43.81 95 GLU A N 1
ATOM 789 C CA . GLU A 1 95 ? 2.818 -12.030 -26.715 1.00 43.81 95 GLU A CA 1
ATOM 790 C C . GLU A 1 95 ? 2.286 -12.694 -28.000 1.00 43.81 95 GLU A C 1
ATOM 792 O O . GLU A 1 95 ? 2.071 -13.909 -28.035 1.00 43.81 95 GLU A O 1
ATOM 797 N N . LYS A 1 96 ? 1.927 -11.865 -28.986 1.00 36.12 96 LYS A N 1
ATOM 798 C CA . LYS A 1 96 ? 1.606 -12.304 -30.348 1.00 36.12 96 LYS A CA 1
ATOM 799 C C . LYS A 1 96 ? 2.893 -12.553 -31.112 1.00 36.12 96 LYS A C 1
ATOM 801 O O . LYS A 1 96 ? 3.818 -11.734 -30.927 1.00 36.12 96 LYS A O 1
#

Secondary structure (DSSP, 8-state):
----PPPTT--S--HHHHHHHHHHHHHHHHHHHHHHHHHHHHTSTTT--HHHHHHHHHHHHHHHHHHHHHHHHHHHTT------------------

Sequence (96 aa):
MVKTGVSQIRQNYAEEIESAVNKQINMELYASYVYLSMSYHFDRDDVALHNVSKWMKKQSEEEREHAEFLMKYQNSRGGRIILEAIKTELKRYQEK